Protein AF-A0A7I4YXG4-F1 (afdb_monomer_lite)

Sequence (92 aa):
MEKGWRDDLSEKALQYLKSPDSVKADLITTDKQSFKKTDPKPLWYRVFTMVSNLLEQKKEEVLPPILYGCNGMITKGEAEDVLSIACLYTFQ

pLDDT: mean 89.57, std 10.97, range [40.19, 97.81]

Structure (mmCIF, N/CA/C/O backbone):
data_AF-A0A7I4YXG4-F1
#
_entry.id   AF-A0A7I4YXG4-F1
#
loop_
_atom_site.group_PDB
_atom_site.id
_atom_site.type_symbol
_atom_site.label_atom_id
_atom_site.label_alt_id
_atom_site.label_comp_id
_atom_site.label_asym_id
_atom_site.label_entity_id
_atom_site.label_seq_id
_atom_site.pdbx_PDB_ins_code
_atom_site.Cartn_x
_atom_site.Cartn_y
_atom_site.Cartn_z
_atom_site.occupancy
_atom_site.B_iso_or_equiv
_atom_site.auth_seq_id
_atom_site.auth_comp_id
_atom_site.auth_asym_id
_atom_site.auth_atom_id
_atom_site.pdbx_PDB_model_num
ATOM 1 N N . MET A 1 1 ? -12.852 -13.756 16.873 1.00 40.19 1 MET A N 1
ATOM 2 C CA . MET A 1 1 ? -13.076 -12.383 16.378 1.00 40.19 1 MET A CA 1
ATOM 3 C C . MET A 1 1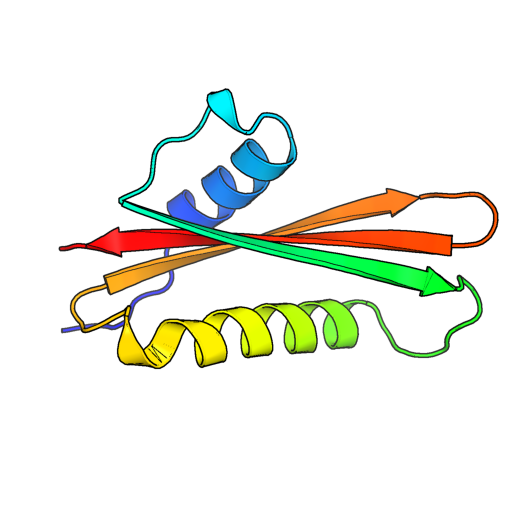 ? -12.108 -12.174 15.235 1.00 40.19 1 MET A C 1
ATOM 5 O O . MET A 1 1 ? -10.904 -12.267 15.448 1.00 40.19 1 MET A O 1
ATOM 9 N N . GLU A 1 2 ? -12.638 -12.114 14.019 1.00 46.81 2 GLU A N 1
ATOM 10 C CA . GLU A 1 2 ? -11.865 -12.213 12.782 1.00 46.81 2 GLU A CA 1
ATOM 11 C C . GLU A 1 2 ? -10.965 -10.986 12.601 1.00 46.81 2 GLU A C 1
ATOM 13 O O . GLU A 1 2 ? -11.441 -9.859 12.506 1.00 46.81 2 GLU A O 1
ATOM 18 N N . LYS A 1 3 ? -9.649 -11.218 12.523 1.00 62.41 3 LYS A N 1
ATOM 19 C CA . LYS A 1 3 ? -8.756 -10.330 11.774 1.00 62.41 3 LYS A CA 1
ATOM 20 C C . LYS A 1 3 ? -9.247 -10.396 10.328 1.00 62.41 3 LYS A C 1
ATOM 22 O O . LYS A 1 3 ? -9.106 -11.442 9.700 1.00 62.41 3 LYS A O 1
ATOM 27 N N . GLY A 1 4 ? -9.900 -9.346 9.848 1.00 79.00 4 GLY A N 1
ATOM 28 C CA . GLY A 1 4 ? -10.684 -9.414 8.617 1.00 79.00 4 GLY A CA 1
ATOM 29 C C . GLY A 1 4 ? -10.206 -8.422 7.573 1.00 79.00 4 GLY A C 1
ATOM 30 O O . GLY A 1 4 ? -10.121 -7.224 7.843 1.00 79.00 4 GLY A O 1
ATOM 31 N N . TRP A 1 5 ? -9.935 -8.925 6.371 1.00 87.75 5 TRP A N 1
ATOM 32 C CA . TRP A 1 5 ? -9.858 -8.087 5.180 1.00 87.75 5 TRP A CA 1
ATOM 33 C C . TRP A 1 5 ? -11.225 -7.447 4.894 1.00 87.75 5 TRP A C 1
ATOM 35 O O . TRP A 1 5 ? -12.265 -8.080 5.089 1.00 87.75 5 TRP A O 1
ATOM 45 N N . ARG A 1 6 ? -11.225 -6.203 4.409 1.00 92.12 6 ARG A N 1
ATOM 46 C CA . ARG A 1 6 ? -12.419 -5.446 4.021 1.00 92.12 6 ARG A CA 1
ATOM 47 C C . ARG A 1 6 ? -12.225 -4.773 2.665 1.00 92.12 6 ARG A C 1
ATOM 49 O O . ARG A 1 6 ? -11.359 -3.909 2.514 1.00 92.12 6 ARG A O 1
ATOM 56 N N . ASP A 1 7 ? -13.087 -5.114 1.711 1.00 94.56 7 ASP A N 1
ATOM 57 C CA . ASP A 1 7 ? -13.045 -4.551 0.356 1.00 94.56 7 ASP A CA 1
ATOM 58 C C . ASP A 1 7 ? -13.286 -3.035 0.349 1.00 94.56 7 ASP A C 1
ATOM 60 O O . ASP A 1 7 ? -12.570 -2.303 -0.330 1.00 94.56 7 ASP A O 1
ATOM 64 N N . ASP A 1 8 ? -14.199 -2.527 1.184 1.00 94.94 8 ASP A N 1
ATOM 65 C CA . ASP A 1 8 ? -14.460 -1.085 1.291 1.00 94.94 8 ASP A CA 1
ATOM 66 C C . ASP A 1 8 ? -13.255 -0.302 1.837 1.00 94.94 8 ASP A C 1
ATOM 68 O O . ASP A 1 8 ? -13.017 0.839 1.436 1.00 94.94 8 ASP A O 1
ATOM 72 N N . LEU A 1 9 ? -12.455 -0.907 2.724 1.00 94.81 9 LEU A N 1
ATOM 73 C CA . LEU A 1 9 ? -11.194 -0.312 3.174 1.00 94.81 9 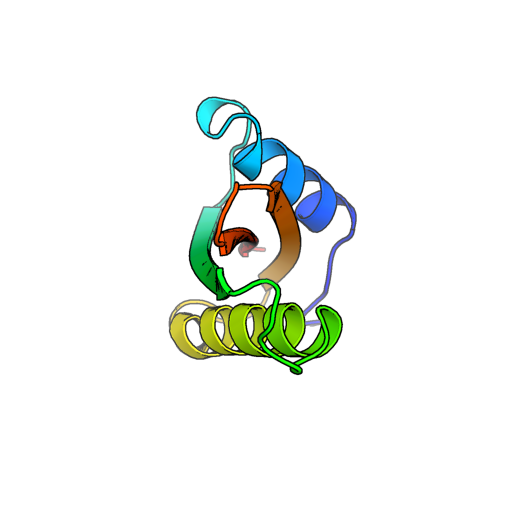LEU A CA 1
ATOM 74 C C . LEU A 1 9 ? -10.126 -0.363 2.075 1.00 94.81 9 LEU A C 1
ATOM 76 O O . LEU A 1 9 ? -9.360 0.588 1.939 1.00 94.81 9 LEU A O 1
ATOM 80 N N . SER A 1 10 ? -10.093 -1.420 1.259 1.00 95.75 10 SER A N 1
ATOM 81 C CA . SER A 1 10 ? -9.194 -1.504 0.100 1.00 95.75 10 SER A CA 1
ATOM 82 C C . SER A 1 10 ? -9.532 -0.450 -0.962 1.00 95.75 10 SER A C 1
ATOM 84 O O . SER A 1 10 ? -8.639 0.216 -1.489 1.00 95.75 10 SER A O 1
ATOM 86 N N . GLU A 1 11 ? -10.810 -0.214 -1.252 1.00 96.75 11 GLU A N 1
ATOM 87 C CA . GLU A 1 11 ? -11.222 0.858 -2.164 1.00 96.75 11 GLU A CA 1
ATOM 88 C C . GLU A 1 11 ? -10.831 2.239 -1.627 1.00 96.75 11 GLU A C 1
ATOM 90 O O . GLU A 1 11 ? -10.259 3.056 -2.357 1.00 96.75 11 GLU A O 1
ATOM 95 N N . LYS A 1 12 ? -11.056 2.486 -0.331 1.00 96.81 12 LYS A N 1
ATOM 96 C CA . LYS A 1 12 ? -10.626 3.722 0.335 1.00 96.81 12 LYS A CA 1
ATOM 97 C C . LYS A 1 12 ? -9.107 3.881 0.351 1.00 96.81 12 LYS A C 1
ATOM 99 O O . LYS A 1 12 ? -8.624 4.999 0.212 1.00 96.81 12 LYS A O 1
ATOM 104 N N . ALA A 1 13 ? -8.339 2.798 0.447 1.00 97.06 13 ALA A N 1
ATOM 105 C CA . ALA A 1 13 ? -6.883 2.858 0.334 1.00 97.06 13 ALA A CA 1
ATOM 106 C C . ALA A 1 13 ? -6.445 3.385 -1.041 1.00 97.06 13 ALA A C 1
ATOM 108 O O . ALA A 1 13 ? -5.558 4.234 -1.132 1.00 97.06 13 ALA A O 1
ATOM 109 N N . LEU A 1 14 ? -7.117 2.962 -2.118 1.00 97.25 14 LEU A N 1
ATOM 110 C CA . LEU A 1 14 ? -6.869 3.509 -3.452 1.00 97.25 14 LEU A CA 1
ATOM 111 C C . LEU A 1 14 ? -7.316 4.972 -3.573 1.00 97.25 14 LEU A C 1
ATOM 113 O O . LEU A 1 14 ? -6.642 5.765 -4.231 1.00 97.25 14 LEU A O 1
ATOM 117 N N . GLN A 1 15 ? -8.445 5.341 -2.962 1.00 97.06 15 GLN A N 1
ATOM 118 C CA . GLN A 1 15 ? -8.900 6.736 -2.919 1.00 97.06 15 GLN A CA 1
ATOM 119 C C . GLN A 1 15 ? -7.884 7.627 -2.199 1.00 97.06 15 GLN A C 1
ATOM 121 O O . GLN A 1 15 ? -7.522 8.674 -2.730 1.00 97.06 15 GLN A O 1
ATOM 126 N N . TYR A 1 16 ? -7.348 7.168 -1.067 1.00 96.88 16 TYR A N 1
ATOM 127 C CA . TYR A 1 16 ? -6.315 7.869 -0.312 1.00 96.88 16 TYR A CA 1
ATOM 128 C C . TYR A 1 16 ? -5.063 8.120 -1.163 1.00 96.88 16 TYR A C 1
ATOM 130 O O . TYR A 1 16 ? -4.564 9.239 -1.209 1.00 96.88 16 TYR A O 1
ATOM 138 N N . LEU A 1 17 ? -4.591 7.116 -1.914 1.00 96.19 17 LEU A N 1
ATOM 139 C CA . LEU A 1 17 ? -3.434 7.282 -2.806 1.00 96.19 17 LEU A CA 1
ATOM 140 C C . LEU A 1 17 ? -3.662 8.334 -3.907 1.00 96.19 17 LEU A C 1
ATOM 142 O O . LEU A 1 17 ? -2.707 8.963 -4.358 1.00 96.19 17 LEU A O 1
ATOM 146 N N . LYS A 1 18 ? -4.913 8.535 -4.338 1.00 95.44 18 LYS A N 1
ATOM 147 C CA . LYS A 1 18 ? -5.286 9.548 -5.341 1.00 95.44 18 LYS A CA 1
ATOM 148 C C . LYS A 1 18 ? -5.496 10.933 -4.728 1.00 95.44 18 LYS A C 1
ATOM 150 O O . LYS A 1 18 ? -5.178 11.932 -5.365 1.00 95.44 18 LYS A O 1
ATOM 155 N N . SER A 1 19 ? -6.071 10.994 -3.531 1.00 94.31 19 SER A N 1
ATOM 156 C CA . SER A 1 19 ? -6.398 12.226 -2.815 1.00 94.31 19 SER A CA 1
ATOM 157 C C . SER A 1 19 ? -6.367 11.959 -1.304 1.00 94.31 19 SER A C 1
ATOM 159 O O . SER A 1 19 ? -7.380 11.537 -0.737 1.00 94.31 19 SER A O 1
ATOM 161 N N . PRO A 1 20 ? -5.220 12.185 -0.636 1.00 90.88 20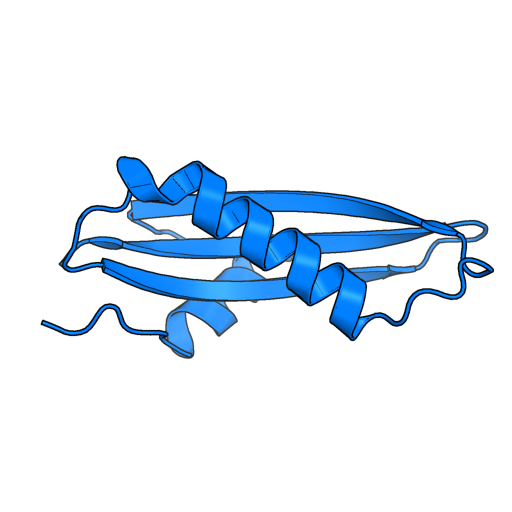 PRO A N 1
ATOM 162 C CA . PRO A 1 20 ? -5.041 11.834 0.774 1.00 90.88 20 PRO A CA 1
ATOM 163 C C . PRO A 1 20 ? -6.075 12.475 1.705 1.00 90.88 20 PRO A C 1
ATOM 165 O O . PRO A 1 20 ? -6.582 11.819 2.611 1.00 90.88 20 PRO A O 1
ATOM 168 N N . ASP A 1 21 ? -6.460 13.721 1.425 1.00 91.25 21 ASP A N 1
ATOM 169 C CA . ASP A 1 21 ? -7.394 14.492 2.254 1.00 91.25 21 ASP A CA 1
ATOM 170 C C . ASP A 1 21 ? -8.852 14.002 2.158 1.00 91.25 21 ASP A C 1
ATOM 172 O O . ASP A 1 21 ? -9.707 14.422 2.940 1.00 91.25 21 ASP A O 1
ATOM 176 N N . SER A 1 22 ? -9.159 13.110 1.207 1.00 89.56 22 SER A N 1
ATOM 177 C CA . SER A 1 22 ? -10.521 12.612 0.967 1.00 89.56 22 SER A CA 1
ATOM 178 C C . SER A 1 22 ? -10.926 11.433 1.859 1.00 89.56 22 SER A C 1
ATOM 180 O O . SER A 1 22 ? -12.103 11.067 1.893 1.00 89.56 22 SER A O 1
ATOM 182 N N . VAL A 1 23 ? -9.982 10.839 2.597 1.00 92.12 23 VAL A N 1
ATOM 183 C CA . VAL A 1 23 ? -10.202 9.590 3.334 1.00 92.12 23 VAL A CA 1
ATOM 184 C C . VAL A 1 23 ? -9.820 9.737 4.803 1.00 92.12 23 VAL A C 1
ATOM 186 O O . VAL A 1 23 ? -8.729 10.186 5.137 1.00 92.12 23 VAL A O 1
ATOM 189 N N . LYS A 1 24 ? -10.716 9.295 5.692 1.00 87.06 24 LYS A N 1
ATOM 190 C CA . LYS A 1 24 ? -10.456 9.153 7.131 1.00 87.06 24 LYS A CA 1
ATOM 191 C C . LYS A 1 24 ? -10.406 7.673 7.503 1.00 87.06 24 LYS A C 1
ATOM 193 O O . LYS A 1 24 ? -11.280 6.910 7.090 1.00 87.06 24 LYS A O 1
ATOM 198 N N . ALA A 1 25 ? -9.408 7.296 8.292 1.00 85.88 25 ALA A N 1
ATOM 199 C CA . ALA A 1 25 ? -9.266 5.986 8.917 1.00 85.88 25 ALA A CA 1
ATOM 200 C C . ALA A 1 25 ? -8.537 6.156 10.256 1.00 85.88 25 ALA A C 1
ATOM 202 O O . ALA A 1 25 ? -7.870 7.173 10.457 1.00 85.88 25 ALA A O 1
ATOM 203 N N . ASP A 1 26 ? -8.658 5.175 11.146 1.00 89.56 26 ASP A N 1
ATOM 204 C CA . ASP A 1 26 ? -8.037 5.246 12.474 1.00 89.56 26 ASP A CA 1
ATOM 205 C C . ASP A 1 26 ? -6.510 5.147 12.382 1.00 89.56 26 ASP A C 1
ATOM 207 O O . ASP A 1 26 ? -5.780 5.834 13.094 1.00 89.56 26 ASP A O 1
ATOM 211 N N . LEU A 1 27 ? -6.028 4.332 11.441 1.00 90.94 27 LEU A N 1
ATOM 212 C CA . LEU A 1 27 ? -4.624 4.258 11.062 1.00 90.94 27 LEU A CA 1
ATOM 213 C C . LEU A 1 27 ? -4.505 4.105 9.543 1.00 90.94 27 LEU A C 1
ATOM 215 O O . LEU A 1 27 ? -5.237 3.345 8.906 1.00 90.94 27 LEU A O 1
ATOM 219 N N . ILE A 1 28 ? -3.536 4.816 8.972 1.00 92.69 28 ILE A N 1
ATOM 220 C CA . ILE A 1 28 ? -3.142 4.713 7.569 1.00 92.69 28 ILE A CA 1
ATOM 221 C C . ILE A 1 28 ? -1.647 4.440 7.535 1.00 92.69 28 ILE A C 1
ATOM 223 O O . ILE A 1 28 ? -0.865 5.136 8.179 1.00 92.69 28 ILE A O 1
ATOM 227 N N . THR A 1 29 ? -1.247 3.444 6.755 1.00 94.06 29 THR A N 1
ATOM 228 C CA . THR A 1 29 ? 0.164 3.207 6.442 1.00 94.06 29 THR A CA 1
ATOM 229 C C . THR A 1 29 ? 0.385 3.222 4.952 1.00 94.06 29 THR A C 1
ATOM 231 O O . THR A 1 29 ? -0.485 2.791 4.196 1.00 94.06 29 THR A O 1
ATOM 234 N N . THR A 1 30 ? 1.544 3.715 4.538 1.00 95.75 30 THR A N 1
ATOM 235 C CA . THR A 1 30 ? 1.913 3.820 3.135 1.00 95.75 30 THR A CA 1
ATOM 236 C C . THR A 1 30 ? 3.354 3.412 2.920 1.00 95.75 30 THR A C 1
ATOM 238 O O . THR A 1 30 ? 4.195 3.560 3.804 1.00 95.75 30 THR A O 1
ATOM 241 N N . ASP A 1 31 ? 3.630 2.916 1.722 1.00 96.31 31 ASP A N 1
ATOM 242 C CA . ASP A 1 31 ? 4.987 2.707 1.236 1.00 96.31 31 ASP A CA 1
ATOM 243 C C . ASP A 1 31 ? 5.052 3.054 -0.254 1.00 96.31 31 ASP A C 1
ATOM 245 O O . ASP A 1 31 ? 4.040 3.030 -0.965 1.00 96.31 31 ASP A O 1
ATOM 249 N N . LYS A 1 32 ? 6.242 3.403 -0.734 1.00 96.69 32 LYS A N 1
ATOM 250 C CA . LYS A 1 32 ? 6.489 3.784 -2.119 1.00 96.69 32 LYS A CA 1
ATOM 251 C C . LYS A 1 32 ? 7.849 3.275 -2.566 1.00 96.69 32 LYS A C 1
ATOM 253 O O . LYS A 1 32 ? 8.875 3.646 -2.004 1.00 96.69 32 LYS A O 1
ATOM 258 N N . GLN A 1 33 ? 7.860 2.497 -3.642 1.00 96.50 33 GLN A N 1
ATOM 259 C CA . GLN A 1 33 ? 9.079 1.917 -4.188 1.00 96.50 33 GLN A CA 1
ATOM 260 C C . GLN A 1 33 ? 9.185 2.158 -5.694 1.00 96.50 33 GLN A C 1
ATOM 262 O O . GLN A 1 33 ? 8.281 1.819 -6.461 1.00 96.50 33 GLN A O 1
ATOM 267 N N . SER A 1 34 ? 10.319 2.714 -6.122 1.00 96.69 34 SER A N 1
ATOM 268 C CA . SER A 1 34 ? 10.694 2.787 -7.536 1.00 96.69 34 SER A CA 1
ATOM 269 C C . SER A 1 34 ? 11.311 1.470 -7.994 1.00 96.69 34 SER A C 1
ATOM 271 O O . SER A 1 34 ? 12.056 0.823 -7.254 1.00 96.69 34 SER A O 1
ATOM 273 N N . PHE A 1 35 ? 11.032 1.074 -9.228 1.00 94.94 35 PHE A N 1
ATOM 274 C CA . PHE A 1 35 ? 11.672 -0.070 -9.857 1.00 94.94 35 PHE A CA 1
ATOM 275 C C . PHE A 1 35 ? 11.959 0.204 -11.329 1.00 94.94 35 PHE A C 1
ATOM 277 O O . PHE A 1 35 ? 11.163 0.801 -12.054 1.00 94.94 35 PHE A O 1
ATOM 284 N N . LYS A 1 36 ? 13.121 -0.268 -11.784 1.00 95.38 36 LYS A N 1
ATOM 285 C CA . LYS A 1 36 ? 13.502 -0.197 -13.194 1.00 95.38 36 LYS A CA 1
ATOM 286 C C . LYS A 1 36 ? 12.549 -1.046 -14.022 1.00 95.38 36 LYS A C 1
ATOM 288 O O . LYS A 1 36 ? 12.240 -2.173 -13.643 1.00 95.38 36 LYS A O 1
ATOM 293 N N . LYS A 1 37 ? 12.177 -0.564 -15.207 1.00 88.88 37 LYS A N 1
ATOM 294 C CA . LYS A 1 37 ? 11.351 -1.338 -16.154 1.00 88.88 37 LYS A CA 1
ATOM 295 C C . LYS A 1 37 ? 12.004 -2.644 -16.611 1.00 88.88 37 LYS A C 1
ATOM 297 O O . LYS A 1 37 ? 11.314 -3.561 -17.037 1.00 88.88 37 LYS A O 1
ATOM 302 N N . THR A 1 38 ? 13.331 -2.718 -16.530 1.00 92.75 38 THR A N 1
ATOM 303 C CA . THR A 1 38 ? 14.124 -3.906 -16.866 1.00 92.75 38 THR A CA 1
ATOM 304 C C . THR A 1 38 ? 14.294 -4.880 -15.699 1.00 92.75 38 THR A C 1
ATOM 306 O O . THR A 1 38 ? 14.867 -5.949 -15.893 1.00 92.75 38 THR A O 1
ATOM 309 N N . ASP A 1 39 ? 13.838 -4.539 -14.488 1.00 92.81 39 ASP A N 1
ATOM 310 C CA . ASP A 1 39 ? 13.909 -5.445 -13.342 1.00 92.81 39 ASP A CA 1
ATOM 311 C C . ASP A 1 39 ? 12.938 -6.627 -13.570 1.00 92.81 39 ASP A C 1
ATOM 313 O O . ASP A 1 39 ? 11.735 -6.409 -13.738 1.00 92.81 39 ASP A O 1
ATOM 317 N N . PRO A 1 40 ? 13.431 -7.881 -13.555 1.00 94.62 40 PRO A N 1
ATOM 318 C CA . PRO A 1 40 ? 12.643 -9.049 -13.939 1.00 94.62 40 PRO A CA 1
ATOM 319 C C . PRO A 1 40 ? 11.582 -9.445 -12.905 1.00 94.62 40 PRO A C 1
ATOM 321 O O . PRO A 1 40 ? 10.763 -10.322 -13.186 1.00 94.62 40 PRO A O 1
ATOM 324 N N . LYS A 1 41 ? 11.581 -8.860 -11.697 1.00 95.75 41 LYS A N 1
ATOM 325 C CA . LYS A 1 41 ? 10.598 -9.237 -10.674 1.00 95.75 41 LYS A CA 1
ATOM 326 C C . LYS A 1 41 ? 9.186 -8.844 -11.128 1.00 95.75 41 LYS A C 1
ATOM 328 O O . LYS A 1 41 ? 8.953 -7.681 -11.484 1.00 95.75 41 LYS A O 1
ATOM 333 N N . PRO A 1 42 ? 8.221 -9.773 -11.066 1.00 94.88 42 PRO A N 1
ATOM 334 C CA . PRO A 1 42 ? 6.858 -9.501 -11.486 1.00 94.88 42 PRO A CA 1
ATOM 335 C C . PRO A 1 42 ? 6.162 -8.540 -10.519 1.00 94.88 42 PRO A C 1
ATOM 337 O O . PRO A 1 42 ? 6.490 -8.471 -9.333 1.00 94.88 42 PRO A O 1
ATOM 340 N N . LEU A 1 43 ? 5.153 -7.820 -11.016 1.00 91.50 43 LEU A N 1
ATOM 341 C CA . LEU A 1 43 ? 4.417 -6.832 -10.224 1.00 91.50 43 LEU A CA 1
ATOM 342 C C . LEU A 1 43 ? 3.789 -7.433 -8.958 1.00 91.50 43 LEU A C 1
ATOM 344 O O . LEU A 1 43 ? 3.899 -6.837 -7.890 1.00 91.50 43 LEU A O 1
ATOM 348 N N . TRP A 1 44 ? 3.180 -8.619 -9.057 1.00 93.81 44 TRP A N 1
ATOM 349 C CA . TRP A 1 44 ? 2.546 -9.277 -7.908 1.00 93.81 44 TRP A CA 1
ATOM 350 C C . TRP A 1 44 ? 3.536 -9.508 -6.761 1.00 93.81 44 TRP A C 1
ATOM 352 O O . TRP A 1 44 ? 3.167 -9.341 -5.605 1.00 93.81 44 TRP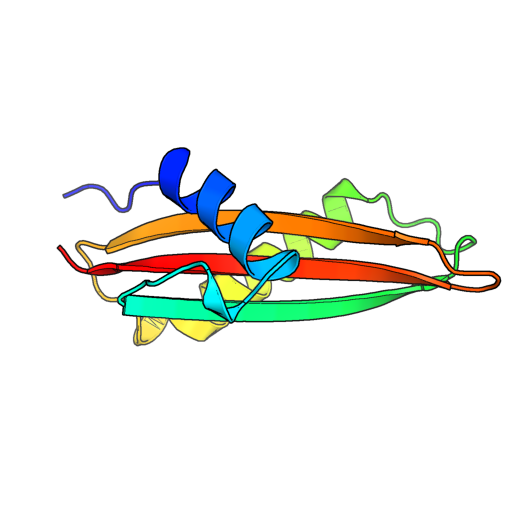 A O 1
ATOM 362 N N . TYR A 1 45 ? 4.800 -9.824 -7.072 1.00 95.81 45 TYR A N 1
ATOM 363 C CA . TYR A 1 45 ? 5.839 -10.035 -6.066 1.00 95.81 45 TYR A CA 1
ATOM 364 C C . TYR A 1 45 ? 6.156 -8.726 -5.343 1.00 95.81 45 TYR A C 1
ATOM 366 O O . TYR A 1 45 ? 6.227 -8.701 -4.120 1.00 95.81 45 TYR A O 1
ATOM 374 N N . ARG A 1 46 ? 6.282 -7.619 -6.088 1.00 94.69 46 ARG A N 1
ATOM 375 C CA . ARG A 1 46 ? 6.536 -6.286 -5.515 1.00 94.69 46 ARG A CA 1
ATOM 376 C C . ARG A 1 46 ? 5.401 -5.858 -4.588 1.00 94.69 46 ARG A C 1
ATOM 378 O O . ARG A 1 46 ? 5.658 -5.470 -3.454 1.00 94.69 46 ARG A O 1
ATOM 385 N N . VAL A 1 47 ? 4.157 -5.994 -5.055 1.00 94.69 47 VAL A N 1
ATOM 386 C CA . VAL A 1 47 ? 2.954 -5.693 -4.263 1.00 94.69 47 VAL A CA 1
ATOM 387 C C . VAL A 1 47 ? 2.915 -6.555 -3.004 1.00 94.69 47 VAL A C 1
ATOM 389 O O . VAL A 1 47 ? 2.751 -6.018 -1.914 1.00 94.69 47 VAL A O 1
ATOM 392 N N . PHE A 1 48 ? 3.117 -7.870 -3.140 1.00 94.56 48 PHE A N 1
ATOM 393 C CA . PHE A 1 48 ? 3.128 -8.797 -2.012 1.00 94.56 48 PHE A CA 1
ATOM 394 C C . PHE A 1 48 ? 4.181 -8.404 -0.973 1.00 94.56 48 PHE A C 1
ATOM 396 O O . PHE A 1 48 ? 3.844 -8.227 0.190 1.00 94.56 48 PHE A O 1
ATOM 403 N N . THR A 1 49 ? 5.433 -8.186 -1.391 1.00 95.50 49 THR A N 1
ATOM 404 C CA . THR A 1 49 ? 6.515 -7.793 -0.479 1.00 95.50 49 THR A CA 1
ATOM 405 C C . THR A 1 49 ? 6.203 -6.487 0.252 1.00 95.50 49 THR A C 1
ATOM 407 O O . THR A 1 49 ? 6.348 -6.432 1.469 1.00 95.50 49 THR A O 1
ATOM 410 N N . MET A 1 50 ? 5.748 -5.450 -0.457 1.00 96.25 50 MET A N 1
ATOM 411 C CA . MET A 1 50 ? 5.437 -4.158 0.165 1.00 96.25 50 MET A CA 1
ATOM 412 C C . MET A 1 50 ? 4.275 -4.262 1.161 1.00 96.25 50 MET A C 1
ATOM 414 O O . MET A 1 50 ? 4.381 -3.769 2.281 1.00 96.25 50 MET A O 1
ATOM 418 N N . VAL A 1 51 ? 3.186 -4.946 0.794 1.00 93.19 51 VAL A N 1
ATOM 419 C CA . VAL A 1 51 ? 2.036 -5.143 1.693 1.00 93.19 51 VAL A CA 1
ATOM 420 C C . VAL A 1 51 ? 2.435 -5.968 2.917 1.00 93.19 51 VAL A C 1
ATOM 422 O O . VAL A 1 51 ? 2.100 -5.589 4.037 1.00 93.19 51 VAL A O 1
ATOM 425 N N . SER A 1 52 ? 3.183 -7.061 2.740 1.00 91.75 52 SER A N 1
ATOM 426 C CA . SER A 1 52 ? 3.668 -7.874 3.861 1.00 91.75 52 SER A CA 1
ATOM 427 C C . SER A 1 52 ? 4.546 -7.069 4.816 1.00 91.75 52 SER A C 1
ATOM 429 O O . SER A 1 52 ? 4.377 -7.185 6.027 1.00 91.75 52 SER A O 1
ATOM 431 N N . ASN A 1 53 ? 5.434 -6.222 4.290 1.00 92.94 53 ASN A N 1
ATOM 432 C CA . ASN A 1 53 ? 6.281 -5.360 5.112 1.00 92.94 53 ASN A CA 1
ATOM 433 C C . ASN A 1 53 ? 5.453 -4.359 5.926 1.00 92.94 53 ASN A C 1
ATOM 435 O O . ASN A 1 53 ? 5.693 -4.213 7.122 1.00 92.94 53 ASN A O 1
ATOM 439 N N . LEU A 1 54 ? 4.461 -3.709 5.307 1.00 91.19 54 LEU A N 1
ATOM 440 C CA . LEU A 1 54 ? 3.569 -2.773 5.998 1.00 91.19 54 LEU A CA 1
ATOM 441 C C . LEU A 1 54 ? 2.779 -3.448 7.125 1.00 91.19 54 LEU A C 1
ATOM 443 O O . LEU A 1 54 ? 2.673 -2.899 8.222 1.00 91.19 54 LEU A O 1
ATOM 447 N N . LEU A 1 55 ? 2.250 -4.647 6.872 1.00 86.38 55 LEU A N 1
ATOM 448 C CA . LEU A 1 55 ? 1.503 -5.405 7.876 1.00 86.38 55 LEU A CA 1
ATOM 449 C C . LEU A 1 55 ? 2.403 -5.865 9.029 1.00 86.38 55 LEU A C 1
ATOM 451 O O . LEU A 1 55 ? 2.000 -5.769 10.186 1.00 86.38 55 LEU A O 1
ATOM 455 N N . GLU A 1 56 ? 3.621 -6.334 8.742 1.00 87.50 56 GLU A N 1
ATOM 456 C CA . GLU A 1 56 ? 4.552 -6.780 9.785 1.00 87.50 56 GLU A CA 1
ATOM 457 C C . GLU A 1 56 ? 5.028 -5.604 10.650 1.00 87.50 56 GLU A C 1
ATOM 459 O O . GLU A 1 56 ? 5.039 -5.722 11.872 1.00 87.50 56 GLU A O 1
ATOM 464 N N . GLN A 1 57 ? 5.320 -4.442 10.050 1.00 85.88 57 GLN A N 1
ATOM 465 C CA . GLN A 1 57 ? 5.681 -3.218 10.784 1.00 85.88 57 GLN A CA 1
ATOM 466 C C . GLN A 1 57 ? 4.603 -2.771 11.774 1.00 85.88 57 GLN A C 1
ATOM 468 O O . GLN A 1 57 ? 4.914 -2.145 12.783 1.00 85.88 57 GLN A O 1
ATOM 473 N N . LYS A 1 58 ? 3.334 -3.063 11.480 1.00 82.94 58 LYS A N 1
ATOM 474 C CA . LYS A 1 58 ? 2.193 -2.638 12.296 1.00 82.94 58 LYS A CA 1
ATOM 475 C C . LYS A 1 58 ? 1.608 -3.719 13.177 1.00 82.94 58 LYS A C 1
ATOM 477 O O . LYS A 1 58 ? 0.686 -3.447 13.933 1.00 82.94 58 LYS A O 1
ATOM 482 N N . LYS A 1 59 ? 2.170 -4.919 13.153 1.00 78.19 59 LYS A N 1
ATOM 483 C CA . LYS A 1 59 ? 1.657 -6.085 13.871 1.00 78.19 59 LYS A CA 1
ATOM 484 C C . LYS A 1 59 ? 1.502 -5.892 15.382 1.00 78.19 59 LYS A C 1
ATOM 486 O O . LYS A 1 59 ? 0.606 -6.499 15.961 1.00 78.19 59 LYS A O 1
ATOM 491 N N . GLU A 1 60 ? 2.348 -5.073 16.007 1.00 77.75 60 GLU A N 1
ATOM 492 C CA . GLU A 1 60 ? 2.281 -4.775 17.448 1.00 77.75 60 GLU A CA 1
ATOM 493 C C . GLU A 1 60 ? 1.322 -3.620 17.781 1.00 77.75 60 GLU A C 1
ATOM 495 O O . GLU A 1 60 ? 0.674 -3.645 18.823 1.00 77.75 60 GLU A O 1
ATOM 500 N N . GLU A 1 61 ? 1.193 -2.633 16.888 1.00 71.69 61 GLU A N 1
ATOM 501 C CA . GLU A 1 61 ? 0.271 -1.491 17.032 1.00 71.69 61 GLU A CA 1
ATOM 502 C C . GLU A 1 61 ? -1.178 -1.874 16.685 1.00 71.69 61 GLU A C 1
ATOM 504 O O . GLU A 1 61 ? -2.138 -1.271 17.159 1.00 71.69 61 GLU A O 1
ATOM 509 N N . VAL A 1 62 ? -1.337 -2.898 15.848 1.00 66.56 62 VAL A N 1
ATOM 510 C CA . VAL A 1 62 ? -2.607 -3.385 15.321 1.00 66.56 62 VAL A CA 1
ATOM 511 C C . VAL A 1 62 ? -3.038 -4.601 16.153 1.00 66.56 62 VAL A C 1
ATOM 513 O O . VAL A 1 62 ? -2.964 -5.753 15.718 1.00 66.56 62 VAL A O 1
ATOM 516 N N . LEU A 1 63 ? -3.512 -4.344 17.378 1.00 64.38 63 LEU A N 1
ATOM 517 C CA . LEU A 1 63 ? -4.079 -5.372 18.259 1.00 64.38 63 LEU A CA 1
ATOM 518 C C . LEU A 1 63 ? -5.574 -5.611 17.963 1.00 64.38 63 LEU A C 1
ATOM 520 O O . LEU A 1 63 ? -6.345 -4.658 17.962 1.00 64.38 63 LEU A O 1
ATOM 524 N N . PRO A 1 64 ? -6.018 -6.864 17.730 1.00 64.50 64 PRO A N 1
ATOM 525 C CA . PRO A 1 64 ? -7.413 -7.179 17.410 1.00 64.50 64 PRO A CA 1
ATOM 526 C C . PRO A 1 64 ? -8.427 -6.698 18.459 1.00 64.50 64 PRO A C 1
ATOM 528 O O . PRO A 1 64 ? -8.103 -6.720 19.648 1.00 64.50 64 PRO A O 1
ATOM 531 N N . PRO A 1 65 ? -9.683 -6.428 18.051 1.00 61.75 65 PRO A N 1
ATOM 532 C CA . PRO A 1 65 ? -10.255 -6.650 16.715 1.00 61.75 65 PRO A CA 1
ATOM 533 C C . PRO A 1 65 ? -9.974 -5.503 15.728 1.00 61.75 65 PRO A C 1
ATOM 535 O O . PRO A 1 65 ? -10.390 -4.371 15.939 1.00 61.75 65 PRO A O 1
ATOM 538 N N . ILE A 1 66 ? -9.281 -5.803 14.619 1.00 77.19 66 ILE A N 1
ATOM 539 C CA . ILE A 1 66 ? -8.965 -4.811 13.579 1.00 77.19 66 ILE A CA 1
ATOM 540 C C . ILE A 1 66 ? -9.345 -5.344 12.210 1.00 77.19 66 ILE A C 1
ATOM 542 O O . ILE A 1 66 ? -8.995 -6.469 11.836 1.00 77.19 66 ILE A O 1
ATOM 546 N N . LEU A 1 67 ? -10.051 -4.494 11.473 1.00 88.06 67 LEU A N 1
ATOM 547 C CA . LEU A 1 67 ? -10.341 -4.674 10.064 1.00 88.06 67 LEU A CA 1
ATOM 548 C C . LEU A 1 67 ? -9.373 -3.831 9.242 1.00 88.06 67 LEU A C 1
ATOM 550 O O . LEU A 1 67 ? -9.048 -2.704 9.622 1.00 88.06 67 LEU A O 1
ATOM 554 N N . TYR A 1 68 ? -8.926 -4.364 8.111 1.00 90.75 68 TYR A N 1
ATOM 555 C CA . TYR A 1 68 ? -7.990 -3.657 7.245 1.00 90.75 68 TYR A CA 1
ATOM 556 C C . TYR A 1 68 ? -8.269 -3.895 5.763 1.00 90.75 68 TYR A C 1
ATOM 558 O O . TYR A 1 68 ? -8.888 -4.884 5.376 1.00 90.75 68 TYR A O 1
ATOM 566 N N . GLY A 1 69 ? -7.781 -2.985 4.927 1.00 93.69 69 GLY A N 1
ATOM 567 C CA . GLY A 1 69 ? -7.771 -3.142 3.477 1.00 93.69 69 GLY A CA 1
ATOM 568 C C . GLY A 1 69 ? -6.599 -2.383 2.872 1.00 93.69 69 GLY A C 1
ATOM 569 O O . GLY A 1 69 ? -6.316 -1.252 3.268 1.00 93.69 69 GLY A O 1
ATOM 570 N N . CYS A 1 70 ? -5.903 -3.017 1.930 1.00 95.00 70 CYS A N 1
ATOM 571 C CA . CYS A 1 70 ? -4.743 -2.442 1.251 1.00 95.00 70 CYS A CA 1
ATOM 572 C C . CYS A 1 70 ? -5.004 -2.284 -0.246 1.00 95.00 70 CYS A C 1
ATOM 574 O O . CYS A 1 70 ? -5.742 -3.069 -0.837 1.00 95.00 70 CYS A O 1
ATOM 576 N N . ASN A 1 71 ? -4.387 -1.294 -0.883 1.00 96.31 71 ASN A N 1
ATOM 577 C CA . ASN A 1 71 ? -4.433 -1.132 -2.335 1.00 96.31 71 ASN A CA 1
ATOM 578 C C . ASN A 1 71 ? -3.211 -0.362 -2.837 1.00 96.31 71 ASN A C 1
ATOM 580 O O . ASN A 1 71 ? -2.448 0.195 -2.047 1.00 96.31 71 ASN A O 1
ATOM 584 N N . GLY A 1 72 ? -3.019 -0.350 -4.152 1.00 95.81 72 GLY A N 1
ATOM 585 C CA . GLY A 1 72 ? -1.848 0.229 -4.782 1.00 95.81 72 GLY A CA 1
ATOM 586 C C . GLY A 1 72 ? -2.136 0.951 -6.084 1.00 95.81 72 GLY A C 1
ATOM 587 O O . GLY A 1 72 ? -3.113 0.676 -6.777 1.00 95.81 72 GLY A O 1
ATOM 588 N N . MET A 1 73 ? -1.231 1.853 -6.449 1.00 96.19 73 MET A N 1
ATOM 589 C CA . MET A 1 73 ? -1.207 2.476 -7.768 1.00 96.19 73 MET A CA 1
ATOM 590 C C . MET A 1 73 ? 0.213 2.523 -8.322 1.00 96.19 73 MET A C 1
ATOM 592 O O . MET A 1 73 ? 1.179 2.662 -7.572 1.00 96.19 73 MET A O 1
ATOM 596 N N . ILE A 1 74 ? 0.325 2.430 -9.647 1.00 96.00 74 ILE A N 1
ATOM 597 C CA . ILE A 1 74 ? 1.596 2.562 -10.358 1.00 96.00 74 ILE A CA 1
ATOM 598 C C . ILE A 1 74 ? 1.603 3.881 -11.115 1.00 96.00 74 ILE A C 1
ATOM 600 O O . ILE A 1 74 ? 0.741 4.121 -11.962 1.00 96.00 74 ILE A O 1
ATOM 604 N N . THR A 1 75 ? 2.621 4.692 -10.860 1.00 96.19 75 THR A N 1
ATOM 605 C CA . THR A 1 75 ? 2.954 5.850 -11.686 1.00 96.19 75 THR A CA 1
ATOM 606 C C . THR A 1 75 ? 4.061 5.446 -12.648 1.00 96.19 75 THR A C 1
ATOM 608 O O . THR A 1 75 ? 5.160 5.101 -12.217 1.00 96.19 75 THR A O 1
ATOM 611 N N . LYS A 1 76 ? 3.772 5.471 -13.953 1.00 95.06 76 LYS A N 1
ATOM 612 C CA . LYS A 1 76 ? 4.765 5.157 -14.986 1.00 95.06 76 LYS A CA 1
ATOM 613 C C . LYS A 1 76 ? 5.723 6.330 -15.174 1.00 95.06 76 LYS A C 1
ATOM 615 O O . LYS A 1 76 ? 5.265 7.457 -15.348 1.00 95.06 76 LYS A O 1
ATOM 620 N N . GLY A 1 77 ? 7.023 6.060 -15.173 1.00 93.00 77 GLY A N 1
ATOM 621 C CA . GLY A 1 77 ? 8.058 7.040 -15.516 1.00 93.00 77 GLY A CA 1
ATOM 622 C C . GLY A 1 77 ? 8.769 6.672 -16.815 1.00 93.00 77 GLY A C 1
ATOM 623 O O . GLY A 1 77 ? 8.373 5.734 -17.506 1.00 93.00 77 GLY A O 1
ATOM 624 N N . GLU A 1 78 ? 9.824 7.400 -17.181 1.00 91.38 78 GLU A N 1
ATOM 625 C CA . GLU A 1 78 ? 10.624 7.077 -18.372 1.00 91.38 78 GLU A CA 1
ATOM 626 C C . GLU A 1 78 ? 11.553 5.884 -18.109 1.00 91.38 78 GLU A C 1
ATOM 628 O O . GLU A 1 78 ? 11.435 4.857 -18.785 1.00 91.38 78 GLU A O 1
ATOM 633 N N . ALA A 1 79 ? 12.403 5.984 -17.081 1.00 92.75 79 ALA A N 1
ATOM 634 C CA . ALA A 1 79 ? 13.377 4.956 -16.698 1.00 92.75 79 ALA A CA 1
ATOM 635 C C . ALA A 1 79 ? 12.865 3.985 -15.617 1.00 92.75 79 ALA A C 1
ATOM 637 O O . ALA A 1 79 ? 13.192 2.794 -15.629 1.00 92.75 79 ALA A O 1
ATOM 638 N N . GLU A 1 80 ? 12.051 4.488 -14.692 1.00 96.25 80 GLU A N 1
ATOM 639 C CA . GLU A 1 80 ? 11.556 3.747 -13.535 1.00 96.25 80 GLU A CA 1
ATOM 640 C C . GLU A 1 80 ? 10.053 3.948 -13.393 1.00 96.25 80 GLU A C 1
ATOM 642 O O . GLU A 1 80 ? 9.538 5.042 -13.626 1.00 96.25 80 GLU A O 1
ATOM 647 N N . ASP A 1 81 ? 9.363 2.886 -13.001 1.00 96.12 81 ASP A N 1
ATOM 648 C CA . ASP A 1 81 ? 7.980 2.957 -12.557 1.00 96.12 81 ASP A CA 1
ATOM 649 C C . ASP A 1 81 ? 7.968 3.032 -11.030 1.00 96.12 81 ASP A C 1
ATOM 651 O O . ASP A 1 81 ? 8.880 2.544 -10.358 1.00 96.12 81 ASP A O 1
ATOM 655 N N . VAL A 1 82 ? 6.930 3.645 -10.471 1.00 97.12 82 VAL A N 1
ATOM 656 C CA . VAL A 1 82 ? 6.799 3.803 -9.026 1.00 97.12 82 VAL A CA 1
ATOM 657 C C . VAL A 1 82 ? 5.521 3.151 -8.540 1.00 97.12 82 VAL A C 1
ATOM 659 O O . VAL A 1 82 ? 4.434 3.540 -8.961 1.00 97.12 82 VAL A O 1
ATOM 662 N N . LEU A 1 83 ? 5.655 2.172 -7.647 1.00 97.56 83 LEU A N 1
ATOM 663 C CA . LEU A 1 83 ? 4.542 1.529 -6.960 1.00 97.56 83 LEU A CA 1
ATOM 664 C C . LEU A 1 83 ? 4.328 2.217 -5.614 1.00 97.56 83 LEU A C 1
ATOM 666 O O . LEU A 1 83 ? 5.231 2.236 -4.782 1.00 97.56 83 LEU A O 1
ATOM 670 N N . SER A 1 84 ? 3.132 2.753 -5.405 1.00 97.81 84 SER A N 1
ATOM 671 C CA . SER A 1 84 ? 2.675 3.269 -4.114 1.00 97.81 84 SER A CA 1
ATOM 672 C C . SER A 1 84 ? 1.630 2.314 -3.549 1.00 97.81 84 SER A C 1
ATOM 674 O O . SER A 1 84 ? 0.715 1.931 -4.277 1.00 97.81 84 SER A O 1
ATOM 676 N N . ILE A 1 85 ? 1.744 1.957 -2.272 1.00 97.75 85 ILE A N 1
ATOM 677 C CA . ILE A 1 85 ? 0.789 1.124 -1.532 1.00 97.75 85 ILE A CA 1
ATOM 678 C C . ILE A 1 85 ? 0.247 1.925 -0.350 1.00 97.75 85 ILE A C 1
ATOM 680 O O . ILE A 1 85 ? 0.989 2.670 0.287 1.00 97.75 85 ILE A O 1
ATOM 684 N N . ALA A 1 86 ? -1.033 1.741 -0.040 1.00 96.88 86 ALA A N 1
ATOM 685 C CA . ALA A 1 86 ? -1.637 2.166 1.214 1.00 96.88 86 ALA A CA 1
ATOM 686 C C . ALA A 1 86 ? -2.388 0.998 1.859 1.00 96.88 86 ALA A C 1
ATOM 688 O O . ALA A 1 86 ? -3.00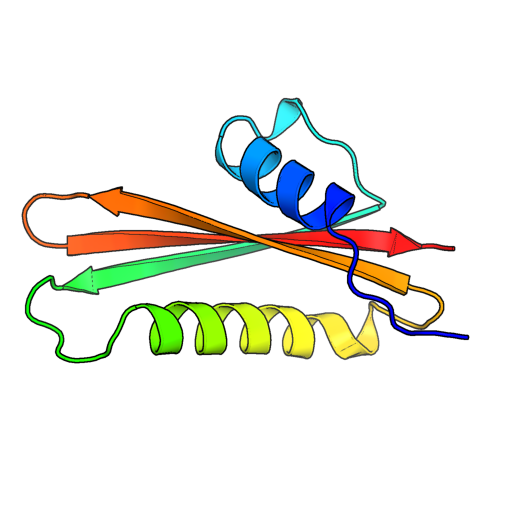0 0.196 1.154 1.00 96.88 86 ALA A O 1
ATOM 689 N N . CYS A 1 87 ? -2.377 0.935 3.187 1.00 94.50 87 CYS A N 1
ATOM 690 C CA . CYS A 1 87 ? -3.238 0.077 3.995 1.00 94.50 87 CYS A CA 1
ATOM 691 C C . CYS A 1 87 ? -3.975 0.937 5.018 1.00 94.50 87 CYS A C 1
ATOM 693 O O . CYS A 1 87 ? -3.349 1.725 5.733 1.00 94.50 87 CYS A O 1
ATOM 695 N N . LEU A 1 88 ? -5.293 0.779 5.073 1.00 94.00 88 LEU A N 1
ATOM 696 C CA . LEU A 1 88 ? -6.174 1.445 6.025 1.00 94.00 88 LEU A CA 1
ATOM 697 C C . LEU A 1 88 ? -6.622 0.437 7.067 1.00 94.00 88 LEU A C 1
ATOM 699 O O . LEU A 1 88 ? -6.953 -0.699 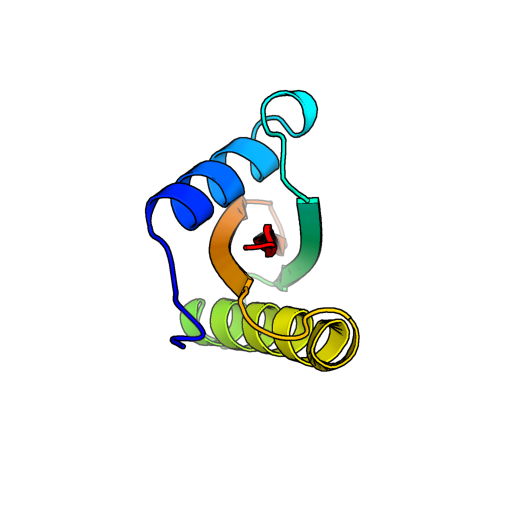6.726 1.00 94.00 88 LEU A O 1
ATOM 703 N N . TYR A 1 89 ? -6.686 0.892 8.310 1.00 90.94 89 TYR A N 1
ATOM 704 C CA . TYR A 1 89 ? -7.137 0.105 9.443 1.00 90.94 89 TYR A CA 1
ATOM 705 C C . TYR A 1 89 ? -8.270 0.842 10.142 1.00 90.94 89 TYR A C 1
ATOM 707 O O . TYR A 1 89 ? -8.261 2.073 10.243 1.00 90.94 89 TYR A O 1
ATOM 715 N N . THR A 1 90 ? -9.232 0.071 10.636 1.00 88.06 90 THR A N 1
ATOM 716 C CA . THR A 1 90 ? -10.237 0.571 11.566 1.00 88.06 90 THR A CA 1
ATOM 717 C C . THR A 1 90 ? -10.296 -0.315 12.799 1.00 88.06 90 THR A C 1
ATOM 719 O O . THR A 1 90 ? -10.290 -1.549 12.693 1.00 88.06 90 THR A O 1
ATOM 722 N N . PHE A 1 91 ? -10.290 0.330 13.959 1.00 83.31 91 PHE A N 1
ATOM 723 C CA . PHE A 1 91 ? -10.393 -0.326 15.254 1.00 83.31 91 PHE A CA 1
ATOM 724 C C . PHE A 1 91 ? -11.876 -0.606 15.533 1.00 83.31 91 PHE A C 1
ATOM 726 O O . PHE A 1 91 ? -12.716 0.270 15.324 1.00 83.31 91 PHE A O 1
ATOM 733 N N . GLN A 1 92 ? -12.211 -1.835 15.936 1.00 67.25 92 GLN A N 1
ATOM 734 C CA . GLN A 1 92 ? -13.570 -2.184 16.373 1.00 67.25 92 GLN A CA 1
ATOM 735 C C . GLN A 1 92 ? -13.770 -1.926 17.864 1.00 67.25 92 GLN A C 1
ATOM 737 O O . GLN A 1 92 ? -12.829 -2.205 18.642 1.00 67.25 92 GLN A O 1
#

Secondary structure (DSSP, 8-state):
---EE-HHHHHHHHHHHH-GGG---SEEEEEEEEEETT--S-HHHHHHHHHHHHHHHHTTT-PSSEEEEEEEEEE--SSEEEEEEEEEEEE-

Organism: Haemonchus contortus (NCBI:txid6289)

Foldseek 3Di:
DDQEEDPVQQVLQVVCVVPVVVDDFPDKDKDKDKDFPPPPDDPVVVVVVRVVVRCVVCVVVDDPPKYKHKYWDWDDDDGIIMIMMMMGMHHD

Radius of gyration: 13.87 Å; chains: 1; bounding box: 29×27×37 Å